Protein AF-A0A0V8JC96-F1 (afdb_monomer_lite)

Structure (mmCIF, N/CA/C/O backbone):
data_AF-A0A0V8JC96-F1
#
_entry.id   AF-A0A0V8JC96-F1
#
loop_
_atom_site.group_PDB
_atom_site.id
_atom_site.type_symbol
_atom_site.label_atom_id
_atom_site.label_alt_id
_atom_site.label_comp_id
_atom_site.label_asym_id
_atom_site.label_entity_id
_atom_site.label_seq_id
_atom_site.pdbx_PDB_ins_code
_atom_site.Cartn_x
_atom_site.Cartn_y
_atom_site.Cartn_z
_atom_site.occupancy
_atom_site.B_iso_or_equiv
_atom_site.auth_seq_id
_atom_site.auth_comp_id
_atom_site.auth_asym_id
_atom_site.auth_atom_id
_atom_site.pdbx_PDB_model_num
ATOM 1 N N . MET A 1 1 ? 12.498 26.882 25.831 1.00 54.94 1 MET A N 1
ATOM 2 C CA . MET A 1 1 ? 11.429 25.894 26.102 1.00 54.94 1 MET A CA 1
ATOM 3 C C . MET A 1 1 ? 10.979 25.300 24.778 1.00 54.94 1 MET A C 1
ATOM 5 O O . MET A 1 1 ? 10.431 26.021 23.954 1.00 54.94 1 MET A O 1
ATOM 9 N N . GLN A 1 2 ? 11.281 24.028 24.531 1.00 59.88 2 GLN A N 1
ATOM 10 C CA . GLN A 1 2 ? 10.902 23.341 23.298 1.00 59.88 2 GLN A CA 1
ATOM 11 C C . GLN A 1 2 ? 9.449 22.882 23.453 1.00 59.88 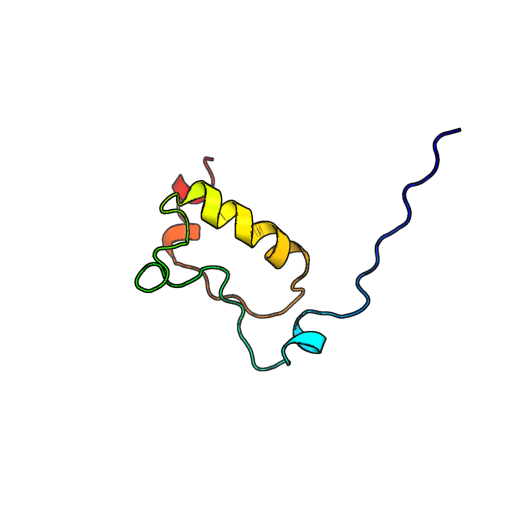2 GLN A C 1
ATOM 13 O O . GLN A 1 2 ? 9.152 22.068 24.323 1.00 59.88 2 GLN A O 1
ATOM 18 N N . LYS A 1 3 ? 8.522 23.475 22.692 1.00 64.81 3 LYS A N 1
ATOM 19 C CA . LYS A 1 3 ? 7.117 23.047 22.704 1.00 64.81 3 LYS A CA 1
ATOM 20 C C . LYS A 1 3 ? 7.058 21.620 22.156 1.00 64.81 3 LYS A C 1
ATOM 22 O O . LYS A 1 3 ? 7.543 21.379 21.050 1.00 64.81 3 LYS A O 1
ATOM 27 N N . SER A 1 4 ? 6.500 20.686 22.922 1.00 78.19 4 SER A N 1
ATOM 28 C CA . SER A 1 4 ? 6.228 19.337 22.431 1.00 78.19 4 SER A CA 1
ATOM 29 C C . SER A 1 4 ? 5.269 19.426 21.242 1.00 78.19 4 SER A C 1
ATOM 31 O O . SER A 1 4 ? 4.297 20.185 21.264 1.00 78.19 4 SER A O 1
ATOM 33 N N . LYS A 1 5 ? 5.566 18.692 20.164 1.00 80.44 5 LYS A N 1
ATOM 34 C CA . LYS A 1 5 ? 4.626 18.566 19.046 1.00 80.44 5 LYS A CA 1
ATOM 35 C C . LYS A 1 5 ? 3.388 17.805 19.540 1.00 80.44 5 LYS A C 1
ATOM 37 O O . LYS A 1 5 ? 3.556 16.803 20.236 1.00 80.44 5 LYS A O 1
ATOM 42 N N . PRO A 1 6 ? 2.169 18.257 19.203 1.00 79.38 6 PRO A N 1
ATOM 43 C CA . PRO A 1 6 ? 0.961 17.523 19.547 1.00 79.38 6 PRO A CA 1
ATOM 44 C C . PRO A 1 6 ? 0.982 16.142 18.884 1.00 79.38 6 PRO A C 1
ATOM 46 O O . PRO A 1 6 ? 1.399 16.005 17.732 1.00 79.38 6 PRO A O 1
ATOM 49 N N . ILE A 1 7 ? 0.541 15.125 19.623 1.00 81.88 7 ILE A N 1
ATOM 50 C CA . ILE A 1 7 ? 0.383 13.767 19.099 1.00 81.88 7 ILE A CA 1
ATOM 51 C C . ILE A 1 7 ? -0.809 13.788 18.140 1.00 81.88 7 ILE A C 1
ATOM 53 O O . ILE A 1 7 ? -1.928 14.106 18.541 1.00 81.88 7 ILE A O 1
ATOM 57 N N . ILE A 1 8 ? -0.563 13.474 16.869 1.00 76.94 8 ILE A N 1
ATOM 58 C CA . ILE A 1 8 ? -1.622 13.294 15.876 1.00 76.94 8 ILE A CA 1
ATOM 59 C C . ILE A 1 8 ? -2.112 11.854 16.005 1.00 76.94 8 ILE A C 1
ATOM 61 O O . ILE A 1 8 ? -1.361 10.923 15.727 1.00 76.94 8 ILE A O 1
ATOM 65 N N . VAL A 1 9 ? -3.361 11.679 16.434 1.00 76.88 9 VAL A N 1
ATOM 66 C CA . VAL A 1 9 ? -4.020 10.369 16.504 1.00 76.88 9 VAL A CA 1
ATOM 67 C C . VAL A 1 9 ? -5.090 10.321 15.410 1.00 76.88 9 VAL A C 1
ATOM 69 O O . VAL A 1 9 ? -5.962 11.197 15.398 1.00 76.88 9 VAL A O 1
ATOM 72 N N . PRO A 1 10 ? -5.042 9.356 14.474 1.00 75.44 10 PRO A N 1
ATOM 73 C CA . PRO A 1 10 ? -6.101 9.180 13.488 1.00 75.44 10 PRO A CA 1
ATOM 74 C C . PRO A 1 10 ? -7.439 8.927 14.186 1.00 75.44 10 PRO A C 1
ATOM 76 O O . PRO A 1 10 ? -7.522 8.109 15.098 1.00 75.44 10 PRO A O 1
ATOM 79 N N . ARG A 1 11 ? -8.490 9.636 13.764 1.00 85.31 11 ARG A N 1
ATOM 80 C CA . ARG A 1 11 ? -9.841 9.474 14.328 1.00 85.31 11 ARG A CA 1
ATOM 81 C C . ARG A 1 11 ? -10.612 8.302 13.713 1.00 85.31 11 ARG A C 1
ATOM 83 O O . ARG A 1 11 ? -11.553 7.829 14.334 1.00 85.31 11 ARG A O 1
ATOM 90 N N . TYR A 1 12 ? -10.207 7.875 12.519 1.00 84.19 12 TYR A N 1
ATOM 91 C CA . TYR A 1 12 ? -10.792 6.768 11.769 1.00 84.19 12 TYR A CA 1
ATOM 92 C C . TYR A 1 12 ? -9.678 5.975 11.085 1.00 84.19 12 TYR A C 1
ATOM 94 O O . TYR A 1 12 ? -8.686 6.547 10.624 1.00 84.19 12 TYR A O 1
ATOM 102 N N . THR A 1 13 ? -9.863 4.667 11.012 1.00 85.25 13 THR A N 1
ATOM 103 C CA . THR A 1 13 ? -9.087 3.725 10.210 1.00 85.25 13 THR A CA 1
ATOM 104 C C . THR A 1 13 ? -9.555 3.749 8.755 1.00 85.25 13 THR A C 1
ATOM 106 O O . THR A 1 13 ? -10.645 4.223 8.432 1.00 85.25 13 THR A O 1
ATOM 109 N N . PHE A 1 14 ? -8.747 3.200 7.849 1.00 85.62 14 PHE A N 1
ATOM 110 C CA . PHE A 1 14 ? -9.143 3.060 6.446 1.00 85.62 14 PHE A CA 1
ATOM 111 C C . PHE A 1 14 ? -10.395 2.193 6.275 1.00 85.62 14 PHE A C 1
ATOM 113 O O . PHE A 1 14 ? -11.276 2.557 5.499 1.00 85.62 14 PHE A O 1
ATOM 120 N N . SER A 1 15 ? -10.516 1.097 7.027 1.00 87.69 15 SER A N 1
ATOM 121 C CA . SER A 1 15 ? -11.695 0.225 6.978 1.00 87.69 15 SER A CA 1
ATOM 122 C C . SER A 1 15 ? -12.963 0.913 7.491 1.00 87.69 15 SER A C 1
ATOM 124 O O . SER A 1 15 ? -14.049 0.619 7.006 1.00 87.69 15 SER A O 1
ATOM 126 N N . GLU A 1 16 ? -12.853 1.867 8.421 1.00 87.81 16 GLU A N 1
ATOM 127 C CA . GLU A 1 16 ? -13.997 2.684 8.860 1.00 87.81 16 GLU A CA 1
ATOM 128 C C . GLU A 1 16 ? -14.435 3.711 7.804 1.00 87.81 16 GLU A C 1
ATOM 130 O O . GLU A 1 16 ? -15.602 4.093 7.774 1.00 87.81 16 GLU A O 1
ATOM 135 N N . ILE A 1 17 ? -13.523 4.153 6.931 1.00 88.25 17 ILE A N 1
ATOM 136 C CA . ILE A 1 17 ? -13.827 5.111 5.856 1.00 88.25 17 ILE A CA 1
ATOM 137 C C . ILE A 1 17 ? -14.380 4.398 4.617 1.00 88.25 17 ILE A C 1
ATOM 139 O O . ILE A 1 17 ? -15.352 4.861 4.023 1.00 88.25 17 ILE A O 1
ATOM 143 N N . TYR A 1 18 ? -13.748 3.296 4.207 1.00 86.88 18 TYR A N 1
ATOM 144 C CA . TYR A 1 18 ? -14.018 2.630 2.928 1.00 86.88 18 TYR A CA 1
ATOM 145 C C . TYR A 1 18 ? -14.790 1.311 3.064 1.00 86.88 18 TYR A C 1
ATOM 147 O O . TYR A 1 18 ? -15.277 0.786 2.065 1.00 86.88 18 TYR A O 1
ATOM 155 N N . GLY A 1 19 ? -14.938 0.790 4.282 1.00 87.88 19 GLY A N 1
ATOM 156 C CA . GLY A 1 19 ? -15.523 -0.519 4.558 1.00 87.88 19 GLY A CA 1
ATOM 157 C C . GLY A 1 19 ? -14.469 -1.628 4.714 1.00 87.88 19 GLY A C 1
ATOM 158 O O . GLY A 1 19 ? -13.317 -1.464 4.301 1.00 87.88 19 GLY A O 1
ATOM 159 N N . PRO A 1 20 ? -14.846 -2.767 5.324 1.00 87.62 20 PRO A N 1
ATOM 160 C CA . PRO A 1 20 ? -13.924 -3.866 5.622 1.00 87.62 20 PRO A CA 1
ATOM 161 C C . PRO A 1 20 ? -13.652 -4.796 4.429 1.00 87.62 20 PRO A C 1
ATOM 163 O O . PRO A 1 20 ? -12.648 -5.501 4.431 1.00 87.62 20 PRO A O 1
ATOM 166 N N . ASP A 1 21 ? -14.511 -4.792 3.408 1.00 89.62 21 ASP A N 1
ATOM 167 C CA . ASP A 1 21 ? -14.496 -5.781 2.316 1.00 89.62 21 ASP A CA 1
ATOM 168 C C . ASP A 1 21 ? -13.677 -5.334 1.095 1.00 89.62 21 ASP A C 1
ATOM 170 O O . ASP A 1 21 ? -13.870 -5.820 -0.023 1.00 89.62 21 ASP A O 1
ATOM 174 N N . LEU A 1 22 ? -12.773 -4.372 1.287 1.00 85.88 22 LEU A N 1
ATOM 175 C CA . LEU A 1 22 ? -11.956 -3.803 0.224 1.00 85.88 22 LEU A CA 1
ATOM 176 C C . LEU A 1 22 ? -10.477 -4.111 0.417 1.00 85.88 22 LEU A C 1
ATOM 178 O O . LEU A 1 22 ? -9.957 -4.205 1.527 1.00 85.88 22 LEU A O 1
ATOM 182 N N . ILE A 1 23 ? -9.794 -4.224 -0.717 1.00 85.31 23 ILE A N 1
ATOM 183 C CA . ILE A 1 23 ? -8.353 -4.417 -0.795 1.00 85.31 23 ILE A CA 1
ATOM 184 C C . ILE A 1 23 ? -7.741 -3.124 -1.317 1.00 85.31 23 ILE A C 1
ATOM 186 O O . ILE A 1 23 ? -8.164 -2.592 -2.348 1.00 85.31 23 ILE A O 1
ATOM 190 N N . PHE A 1 24 ? -6.729 -2.621 -0.622 1.00 84.06 24 PHE A N 1
ATOM 191 C CA . PHE A 1 24 ? -6.001 -1.446 -1.055 1.00 84.06 24 PHE A CA 1
ATOM 192 C C . PHE A 1 24 ? -5.122 -1.786 -2.260 1.00 84.06 24 PHE A C 1
ATOM 194 O O . PHE A 1 24 ? -4.288 -2.693 -2.224 1.00 84.06 24 PHE A O 1
ATOM 201 N N . ASN A 1 25 ? -5.298 -1.032 -3.340 1.00 83.19 25 ASN A N 1
ATOM 202 C CA . ASN A 1 25 ? -4.392 -1.049 -4.476 1.00 83.19 25 ASN A CA 1
ATOM 203 C C . ASN A 1 25 ? -3.643 0.291 -4.504 1.00 83.19 25 ASN A C 1
ATOM 205 O O . ASN A 1 25 ? -4.232 1.295 -4.909 1.00 83.19 25 ASN A O 1
ATOM 209 N N . PRO A 1 26 ? -2.361 0.326 -4.103 1.00 73.38 26 PRO A N 1
ATOM 210 C CA . PRO A 1 26 ? -1.593 1.558 -4.042 1.00 73.38 26 PRO A CA 1
ATOM 211 C C . PRO A 1 26 ? -1.368 2.179 -5.420 1.00 73.38 26 PRO A C 1
ATOM 213 O O . PRO A 1 26 ? -0.947 3.318 -5.491 1.00 73.38 26 PRO A O 1
ATOM 216 N N . ARG A 1 27 ? -1.631 1.504 -6.545 1.00 71.75 27 ARG A N 1
ATOM 217 C CA . ARG A 1 27 ? -1.287 2.045 -7.867 1.00 71.75 27 ARG A CA 1
ATOM 218 C C . ARG A 1 27 ? -2.533 2.329 -8.706 1.00 71.75 27 ARG A C 1
ATOM 220 O O . ARG A 1 27 ? -3.303 1.410 -8.994 1.00 71.75 27 ARG A O 1
ATOM 227 N N . PRO A 1 28 ? -2.715 3.566 -9.195 1.00 57.06 28 PRO A N 1
ATOM 228 C CA . PRO A 1 28 ? -3.692 3.822 -10.239 1.00 57.06 28 PRO A CA 1
ATOM 229 C C . PRO A 1 28 ? -3.274 3.096 -11.526 1.00 57.06 28 PRO A C 1
ATOM 231 O O . PRO A 1 28 ? -2.094 3.019 -11.867 1.00 57.06 28 PRO A O 1
ATOM 234 N N . SER A 1 29 ? -4.248 2.551 -12.260 1.00 55.41 29 SER A N 1
ATOM 235 C CA . SER A 1 29 ? -4.000 1.878 -13.541 1.00 55.41 29 SER A CA 1
ATOM 236 C C . SER A 1 29 ? -3.326 2.835 -14.535 1.00 55.41 29 SER A C 1
ATOM 238 O O . SER A 1 29 ? -3.958 3.791 -14.995 1.00 55.41 29 SER A O 1
ATOM 240 N N . PHE A 1 30 ? -2.091 2.516 -14.936 1.00 54.50 30 PHE A N 1
ATOM 241 C C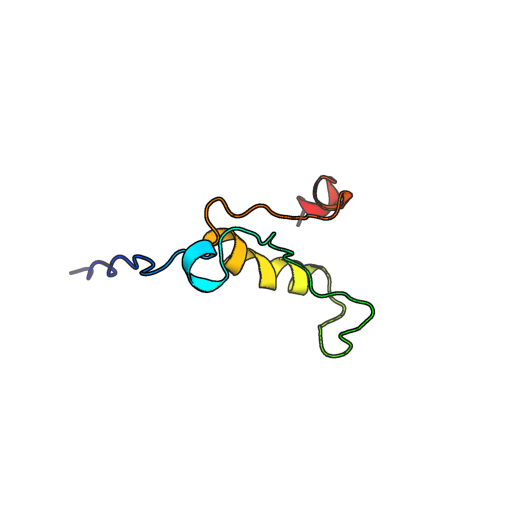A . PHE A 1 30 ? -1.303 3.233 -15.950 1.00 54.50 30 PHE A CA 1
ATOM 242 C C . PHE A 1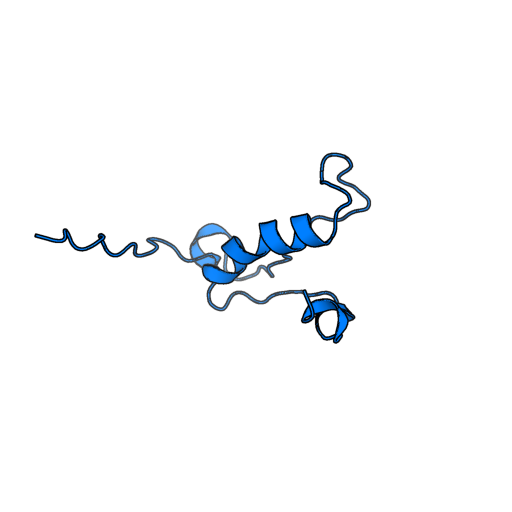 30 ? -2.026 3.393 -17.286 1.00 54.50 30 PHE A C 1
ATOM 244 O O . PHE A 1 30 ? -1.956 4.442 -17.916 1.00 54.50 30 PHE A O 1
ATOM 251 N N . ALA A 1 31 ? -2.775 2.366 -17.694 1.00 56.16 31 ALA A N 1
ATOM 252 C CA . ALA A 1 31 ? -3.423 2.328 -19.001 1.00 56.16 31 ALA A CA 1
ATOM 253 C C . ALA A 1 31 ? -4.531 3.385 -19.183 1.00 56.16 31 ALA A C 1
ATOM 255 O O . ALA A 1 31 ? -4.894 3.697 -20.313 1.00 56.16 31 ALA A O 1
ATOM 256 N N . HIS A 1 32 ? -5.060 3.953 -18.093 1.00 52.59 32 HIS A N 1
ATOM 257 C CA . HIS A 1 32 ? -6.291 4.751 -18.130 1.00 52.59 32 HIS A CA 1
ATOM 258 C C . HIS A 1 32 ? -6.129 6.185 -17.608 1.00 52.59 32 HIS A C 1
ATOM 260 O O . HIS A 1 32 ? -7.037 6.994 -17.775 1.00 52.59 32 HIS A O 1
ATOM 266 N N . ASN A 1 33 ? -4.981 6.542 -17.021 1.00 59.50 33 ASN A N 1
ATOM 267 C CA . ASN A 1 33 ? -4.809 7.819 -16.328 1.00 59.50 33 ASN A CA 1
ATOM 268 C C . ASN A 1 33 ? -3.634 8.628 -16.887 1.00 59.50 33 ASN A C 1
ATOM 270 O O . ASN A 1 33 ? -2.602 8.775 -16.242 1.00 59.50 33 ASN A O 1
ATOM 274 N N . LYS A 1 34 ? -3.805 9.201 -18.086 1.00 65.38 34 LYS A N 1
ATOM 275 C CA . LYS A 1 34 ? -2.770 10.005 -18.777 1.00 65.38 34 LYS A CA 1
ATOM 276 C C . LYS A 1 34 ? -2.308 11.261 -18.015 1.00 65.38 34 LYS A C 1
ATOM 278 O O . LYS A 1 34 ? -1.317 11.870 -18.395 1.00 65.38 34 LYS A O 1
ATOM 283 N N . TRP A 1 35 ? -3.038 11.669 -16.977 1.00 67.06 35 TRP A N 1
ATOM 284 C CA . TRP A 1 35 ? -2.697 12.792 -16.097 1.00 67.06 35 TRP A CA 1
ATOM 285 C C . TRP A 1 35 ? -1.725 12.400 -14.974 1.00 67.06 35 TRP A C 1
ATOM 287 O O . TRP A 1 35 ? -1.199 13.268 -14.279 1.00 67.06 35 TRP A O 1
ATOM 297 N N . ILE A 1 36 ? -1.487 11.101 -14.784 1.00 65.12 36 ILE A N 1
ATOM 298 C CA . ILE A 1 36 ? -0.583 10.577 -13.768 1.00 65.12 36 ILE A CA 1
ATOM 299 C C . ILE A 1 36 ? 0.833 10.562 -14.348 1.00 65.12 36 ILE A C 1
ATOM 301 O O . ILE A 1 36 ? 1.021 10.029 -15.442 1.00 65.12 36 ILE A O 1
ATOM 305 N N . PRO A 1 37 ? 1.832 11.154 -13.663 1.00 67.69 37 PRO A N 1
ATOM 306 C CA . PRO A 1 37 ? 3.195 11.210 -14.176 1.00 67.69 37 PRO A CA 1
ATOM 307 C C . PRO A 1 37 ? 3.729 9.820 -14.524 1.00 67.69 37 PRO A C 1
ATOM 309 O O . PRO A 1 37 ? 3.709 8.935 -13.673 1.00 67.69 37 PRO A O 1
ATOM 312 N N . ASP A 1 38 ? 4.296 9.650 -15.718 1.00 69.75 38 ASP A N 1
ATOM 313 C CA . ASP A 1 38 ? 4.951 8.402 -16.149 1.00 69.75 38 ASP A CA 1
ATOM 314 C C . ASP A 1 38 ? 6.362 8.257 -15.540 1.00 69.75 38 ASP A C 1
ATOM 316 O O . ASP A 1 38 ? 7.364 8.015 -16.205 1.00 69.75 38 ASP A O 1
ATOM 320 N N . CYS A 1 39 ? 6.467 8.527 -14.239 1.00 70.94 39 CYS A N 1
ATOM 321 C CA . CYS A 1 39 ? 7.701 8.451 -13.475 1.00 70.94 39 CYS A CA 1
ATOM 322 C C . CYS A 1 39 ? 7.486 7.469 -12.319 1.00 70.94 39 CYS A C 1
ATOM 324 O O . CYS A 1 39 ? 6.923 7.866 -11.295 1.00 70.94 39 CYS A O 1
ATOM 326 N N . PRO A 1 40 ? 7.941 6.209 -12.447 1.00 67.44 40 PRO A N 1
ATOM 327 C CA . PRO A 1 40 ? 7.715 5.165 -11.448 1.00 67.44 40 PRO A CA 1
ATOM 328 C C . PRO A 1 40 ? 8.100 5.583 -10.024 1.00 67.44 40 PRO A C 1
ATOM 330 O O . PRO A 1 40 ? 7.313 5.376 -9.108 1.00 67.44 40 PRO A O 1
ATOM 333 N N . VAL A 1 41 ? 9.231 6.283 -9.869 1.00 68.25 41 VAL A N 1
ATOM 334 C CA . VAL A 1 41 ? 9.725 6.789 -8.576 1.00 68.25 41 VAL A CA 1
ATOM 335 C C . VAL A 1 41 ? 8.738 7.759 -7.927 1.00 68.25 41 VAL A C 1
ATOM 337 O O . VAL A 1 41 ? 8.422 7.624 -6.750 1.00 68.25 41 VAL A O 1
ATOM 340 N N . LYS A 1 42 ? 8.207 8.730 -8.685 1.00 66.69 42 LYS A N 1
ATOM 341 C CA . LYS A 1 42 ? 7.213 9.679 -8.154 1.00 66.69 42 LYS A CA 1
ATOM 342 C C . LYS A 1 42 ? 5.926 8.969 -7.759 1.00 66.69 42 LYS A C 1
ATOM 344 O O . LYS A 1 42 ? 5.301 9.352 -6.777 1.00 66.69 42 LYS A O 1
ATOM 349 N N . LEU A 1 43 ? 5.536 7.950 -8.516 1.00 68.00 43 LEU A N 1
ATOM 350 C CA . LEU A 1 43 ? 4.324 7.193 -8.242 1.00 68.00 43 LEU A CA 1
ATOM 351 C C . LEU A 1 43 ? 4.455 6.316 -7.010 1.00 68.00 43 LEU A C 1
ATOM 353 O O . LEU A 1 43 ? 3.521 6.284 -6.225 1.00 68.00 43 LEU A O 1
ATOM 357 N N . ASP A 1 44 ? 5.594 5.667 -6.791 1.00 66.81 44 ASP A N 1
ATOM 358 C CA . ASP A 1 44 ? 5.816 4.905 -5.559 1.00 66.81 44 ASP A CA 1
ATOM 359 C C . ASP A 1 44 ? 5.777 5.835 -4.336 1.00 66.81 44 ASP A C 1
ATOM 361 O O . ASP A 1 44 ? 5.089 5.554 -3.350 1.00 66.81 44 ASP A O 1
ATOM 365 N N . LEU A 1 45 ? 6.384 7.019 -4.453 1.00 65.50 45 LEU A N 1
ATOM 366 C CA . LEU A 1 45 ? 6.413 8.034 -3.397 1.00 65.50 45 LEU A CA 1
ATOM 367 C C . LEU A 1 45 ? 5.017 8.559 -3.014 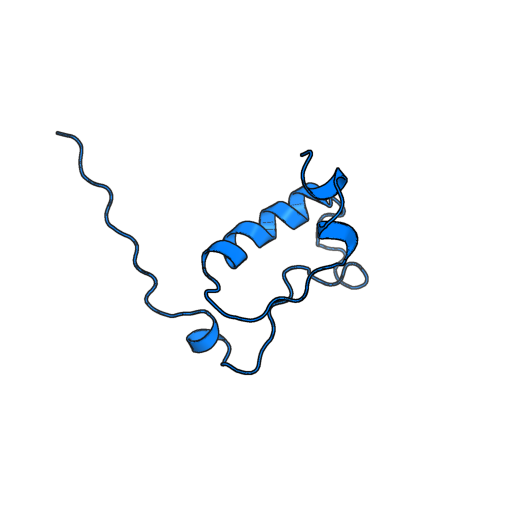1.00 65.50 45 LEU A C 1
ATOM 369 O O . LEU A 1 45 ? 4.754 8.795 -1.835 1.00 65.50 45 LEU A O 1
ATOM 373 N N . LEU A 1 46 ? 4.099 8.698 -3.978 1.00 66.94 46 LEU A N 1
ATOM 374 C CA . LEU A 1 46 ? 2.721 9.152 -3.726 1.00 66.94 46 LEU A CA 1
ATOM 375 C C . LEU A 1 46 ? 1.879 8.147 -2.925 1.00 66.94 46 LEU A C 1
ATOM 377 O O . LEU A 1 46 ? 0.846 8.524 -2.377 1.00 66.94 46 LEU A O 1
ATOM 381 N N . THR A 1 47 ? 2.319 6.893 -2.835 1.00 68.88 47 THR A N 1
ATOM 382 C CA . THR A 1 47 ? 1.542 5.798 -2.232 1.00 68.88 47 THR A CA 1
ATOM 383 C C . THR A 1 47 ? 2.016 5.459 -0.826 1.00 68.88 47 THR A C 1
ATOM 385 O O . THR A 1 47 ? 1.242 4.961 -0.008 1.00 68.88 47 THR A O 1
ATOM 388 N N . GLY A 1 48 ? 3.264 5.810 -0.497 1.00 69.44 48 GLY A N 1
ATOM 389 C CA . GLY A 1 48 ? 3.859 5.545 0.813 1.00 69.44 48 GLY A CA 1
ATOM 390 C C . GLY A 1 48 ? 3.109 6.198 1.978 1.00 69.44 48 GLY A C 1
ATOM 391 O O . GLY A 1 48 ? 3.000 5.607 3.050 1.00 69.44 48 GLY A O 1
ATOM 392 N N . SER A 1 49 ? 2.530 7.386 1.775 1.00 70.44 49 SER A N 1
ATOM 393 C CA . SER A 1 49 ? 1.745 8.062 2.817 1.00 70.44 49 SER A CA 1
ATOM 394 C C . SER A 1 49 ? 0.466 7.304 3.175 1.00 70.44 49 SER A C 1
ATOM 396 O O . SER A 1 49 ? 0.099 7.274 4.344 1.00 70.44 49 SER A O 1
ATOM 398 N N . GLN A 1 50 ? -0.185 6.663 2.200 1.00 78.19 50 GLN A N 1
ATOM 399 C CA . GLN A 1 50 ? -1.397 5.865 2.408 1.00 78.19 50 GLN A CA 1
ATOM 400 C C . GLN A 1 50 ? -1.067 4.549 3.121 1.00 78.19 50 GLN A C 1
ATOM 402 O O . GLN A 1 50 ? -1.758 4.178 4.067 1.00 78.19 50 GLN A O 1
ATOM 407 N N . PHE A 1 51 ? 0.044 3.904 2.748 1.00 77.88 51 PHE A N 1
ATOM 408 C CA . PHE A 1 51 ? 0.559 2.722 3.449 1.00 77.88 51 PHE A CA 1
ATOM 409 C C . PHE A 1 51 ? 0.812 2.970 4.938 1.00 77.88 51 PHE A C 1
ATOM 411 O O . PHE A 1 51 ? 0.537 2.105 5.763 1.00 77.88 51 PHE A O 1
ATOM 418 N N . ALA A 1 52 ? 1.298 4.158 5.303 1.00 76.69 52 ALA A N 1
ATOM 419 C CA . ALA A 1 52 ? 1.591 4.487 6.697 1.00 76.69 52 ALA A CA 1
ATOM 420 C C . ALA A 1 52 ? 0.343 4.542 7.598 1.00 76.69 52 ALA A C 1
ATOM 422 O O . ALA A 1 52 ? 0.470 4.478 8.819 1.00 76.69 52 ALA A O 1
ATOM 423 N N . VAL A 1 53 ? -0.853 4.688 7.020 1.00 78.56 53 VAL A N 1
ATOM 424 C CA . VAL A 1 53 ? -2.098 4.934 7.768 1.00 78.56 53 VAL A CA 1
ATOM 425 C C . VAL A 1 53 ? -3.199 3.903 7.506 1.00 78.56 53 VAL A C 1
ATOM 427 O O . VAL A 1 53 ? -4.265 3.988 8.112 1.00 78.56 53 VAL A O 1
ATOM 430 N N . MET A 1 54 ? -2.967 2.921 6.632 1.00 82.44 54 MET A N 1
ATOM 431 C CA . MET A 1 54 ? -4.007 1.971 6.222 1.00 82.44 54 MET A CA 1
ATOM 432 C C . MET A 1 54 ? -4.279 0.825 7.215 1.00 82.44 54 MET A C 1
ATOM 434 O O . MET A 1 54 ? -5.284 0.129 7.079 1.00 82.44 54 MET A O 1
ATOM 438 N N . GLY A 1 55 ? -3.427 0.642 8.229 1.00 84.50 55 GLY A N 1
ATOM 439 C CA . GLY A 1 55 ? -3.598 -0.397 9.250 1.00 84.50 55 GLY A CA 1
ATOM 440 C C . GLY A 1 55 ? -3.488 -1.813 8.677 1.00 84.50 55 GLY A C 1
ATOM 441 O O . GLY A 1 55 ? -2.576 -2.095 7.906 1.00 84.50 55 GLY A O 1
ATOM 442 N N . GLU A 1 56 ? -4.418 -2.697 9.050 1.00 85.31 56 GLU A N 1
ATOM 443 C CA . GLU A 1 56 ? -4.435 -4.107 8.618 1.00 85.31 56 GLU A CA 1
ATOM 444 C C . GLU A 1 56 ? -5.212 -4.359 7.314 1.00 85.31 56 GLU A C 1
ATOM 446 O O . GLU A 1 56 ? -5.494 -5.505 6.965 1.00 85.31 56 GLU A O 1
ATOM 451 N N . MET A 1 57 ? -5.589 -3.307 6.579 1.00 88.94 57 MET A N 1
ATOM 452 C CA . MET A 1 57 ? -6.284 -3.478 5.304 1.00 88.94 57 MET A CA 1
ATOM 453 C C . MET A 1 57 ? -5.402 -4.285 4.323 1.00 88.94 57 MET A C 1
ATOM 455 O O . MET A 1 57 ? -4.226 -3.959 4.149 1.00 88.94 57 MET A O 1
ATOM 459 N N . PRO A 1 58 ? -5.927 -5.336 3.665 1.00 88.06 58 PRO A N 1
ATOM 460 C CA . PRO A 1 58 ? -5.140 -6.116 2.717 1.00 88.06 58 PRO A CA 1
ATOM 461 C C . PRO A 1 58 ? -4.648 -5.255 1.552 1.00 88.06 58 PRO A C 1
ATOM 463 O O . PRO A 1 58 ? -5.352 -4.349 1.103 1.00 88.06 58 PRO A O 1
ATOM 466 N N . VAL A 1 59 ? -3.464 -5.566 1.023 1.00 85.50 59 VAL A N 1
ATOM 467 C CA . VAL A 1 59 ? -2.845 -4.829 -0.088 1.00 85.50 59 VAL A CA 1
ATOM 468 C C . VAL A 1 59 ? -2.578 -5.756 -1.266 1.00 85.50 59 VAL A C 1
ATOM 470 O O . VAL A 1 59 ? -2.016 -6.838 -1.095 1.00 85.50 59 VAL A O 1
ATOM 473 N N . ILE A 1 60 ? -2.895 -5.304 -2.480 1.00 84.56 60 ILE A N 1
ATOM 474 C CA . ILE A 1 60 ? -2.370 -5.906 -3.712 1.00 84.56 60 ILE A CA 1
ATOM 475 C C . ILE A 1 60 ? -1.131 -5.135 -4.152 1.00 84.56 60 ILE A C 1
ATOM 477 O O . ILE A 1 60 ? -1.196 -3.944 -4.439 1.00 84.56 60 ILE A O 1
ATOM 481 N N . CYS A 1 61 ? -0.011 -5.840 -4.279 1.00 77.38 61 CYS A N 1
ATOM 482 C CA . CYS A 1 61 ? 1.225 -5.290 -4.824 1.00 77.38 61 CYS A CA 1
ATOM 483 C C . CYS A 1 61 ? 1.655 -6.051 -6.079 1.00 77.38 61 CYS A C 1
ATOM 485 O O . CYS A 1 61 ? 1.428 -7.255 -6.212 1.00 77.38 61 CYS A O 1
ATOM 487 N N . SER A 1 62 ? 2.335 -5.354 -6.992 1.00 75.75 62 SER A N 1
ATOM 488 C CA . SER A 1 62 ? 3.023 -6.010 -8.108 1.00 75.75 62 SER A CA 1
ATOM 489 C C . SER A 1 62 ? 4.118 -6.932 -7.576 1.00 75.75 62 SER A C 1
ATOM 491 O O . SER A 1 62 ? 4.883 -6.530 -6.706 1.00 75.75 62 SER A O 1
ATOM 493 N N . ARG A 1 63 ? 4.290 -8.123 -8.163 1.00 76.31 63 ARG A N 1
ATOM 494 C CA . ARG A 1 63 ? 5.411 -9.025 -7.832 1.00 76.31 63 ARG A CA 1
ATOM 495 C C . ARG A 1 63 ? 6.779 -8.341 -7.971 1.00 76.31 63 ARG A C 1
ATOM 497 O O . ARG A 1 63 ? 7.712 -8.694 -7.266 1.00 76.31 63 ARG A O 1
ATOM 504 N N . SER A 1 64 ? 6.902 -7.343 -8.847 1.00 70.19 64 SER A N 1
ATOM 505 C CA . SER A 1 64 ? 8.152 -6.600 -9.049 1.00 70.19 64 SER A CA 1
ATOM 506 C C . SER A 1 64 ? 8.643 -5.848 -7.805 1.00 70.19 64 SER A C 1
ATOM 508 O O . SER A 1 64 ? 9.836 -5.563 -7.723 1.00 70.19 64 SER A O 1
ATOM 510 N N . VAL A 1 65 ? 7.777 -5.550 -6.825 1.00 71.31 65 VAL A N 1
ATOM 511 C CA . VAL A 1 65 ? 8.188 -4.854 -5.589 1.00 71.31 65 VAL A CA 1
ATOM 512 C C . VAL A 1 65 ? 9.114 -5.699 -4.712 1.00 71.31 65 VAL A C 1
ATOM 514 O O . VAL A 1 65 ? 9.811 -5.159 -3.867 1.00 71.31 65 VAL A O 1
ATOM 517 N N . THR A 1 66 ? 9.158 -7.021 -4.913 1.00 76.00 66 THR A N 1
ATOM 518 C CA . THR A 1 66 ? 10.071 -7.917 -4.184 1.00 76.00 66 THR A CA 1
ATOM 519 C C . THR A 1 66 ? 11.444 -8.028 -4.853 1.00 76.00 66 THR A C 1
ATOM 521 O O . THR A 1 66 ? 12.248 -8.874 -4.466 1.00 76.00 66 THR A O 1
ATOM 524 N N . THR A 1 67 ? 11.702 -7.263 -5.918 1.00 76.56 67 THR A N 1
ATOM 525 C CA . THR A 1 67 ? 12.982 -7.297 -6.634 1.00 76.56 67 THR A CA 1
ATOM 526 C C . THR A 1 67 ? 13.976 -6.329 -6.008 1.00 76.56 67 THR A C 1
ATOM 528 O O . THR A 1 67 ? 13.599 -5.290 -5.477 1.00 76.56 67 THR A O 1
ATOM 531 N N . ARG A 1 68 ? 15.269 -6.639 -6.134 1.00 77.94 68 ARG A N 1
ATOM 532 C CA . ARG A 1 68 ? 16.356 -5.800 -5.611 1.00 77.94 68 ARG A CA 1
ATOM 533 C C . ARG A 1 68 ? 16.329 -4.365 -6.163 1.00 77.94 68 ARG A C 1
ATOM 535 O O . ARG A 1 68 ? 16.584 -3.413 -5.443 1.00 77.94 68 ARG A O 1
ATOM 542 N N . GLN A 1 69 ? 15.926 -4.201 -7.423 1.00 71.12 69 GLN A N 1
ATOM 543 C CA . GLN A 1 69 ? 15.763 -2.883 -8.048 1.00 71.12 69 GLN A CA 1
ATOM 544 C C . GLN A 1 69 ? 14.728 -1.997 -7.339 1.00 71.12 69 GLN A C 1
ATOM 546 O O . GLN A 1 69 ? 14.860 -0.781 -7.383 1.00 71.12 69 GLN A O 1
ATOM 551 N N . ALA A 1 70 ? 13.714 -2.581 -6.692 1.00 63.78 70 ALA A N 1
ATOM 552 C CA . ALA A 1 70 ? 12.689 -1.824 -5.976 1.00 63.78 70 ALA A CA 1
ATOM 553 C C . ALA A 1 70 ? 13.166 -1.295 -4.609 1.00 63.78 70 ALA A C 1
ATOM 555 O O . ALA A 1 70 ? 12.540 -0.387 -4.070 1.00 63.78 70 ALA A O 1
ATOM 556 N N . THR A 1 71 ? 14.249 -1.848 -4.049 1.00 65.75 71 THR A N 1
ATOM 557 C CA . THR A 1 71 ? 14.789 -1.470 -2.729 1.00 65.75 71 THR A CA 1
ATOM 558 C C . THR A 1 71 ? 16.076 -0.649 -2.790 1.00 65.75 71 THR A C 1
ATOM 560 O O . THR A 1 71 ? 16.462 -0.080 -1.777 1.00 65.75 71 THR A O 1
ATOM 563 N N . ASP A 1 72 ? 16.743 -0.601 -3.945 1.00 70.06 72 ASP A N 1
ATOM 564 C CA . ASP A 1 72 ? 18.062 0.031 -4.123 1.00 70.06 72 ASP A CA 1
ATOM 565 C C . ASP A 1 72 ? 17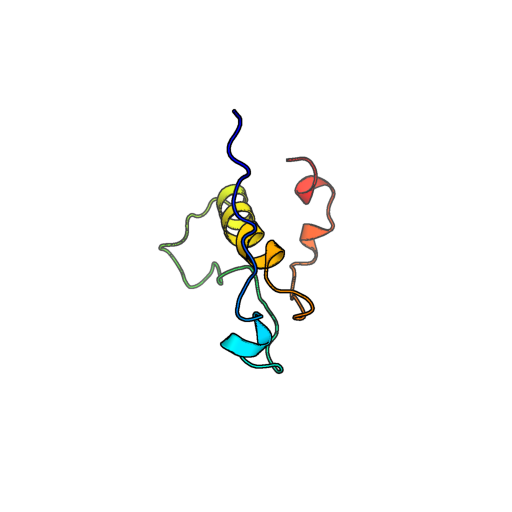.979 1.537 -4.491 1.00 70.06 72 ASP A C 1
ATOM 567 O O . ASP A 1 72 ? 18.954 2.102 -4.992 1.00 70.06 72 ASP A O 1
ATOM 571 N N . LEU A 1 73 ? 16.822 2.181 -4.276 1.00 56.34 73 LEU A N 1
ATOM 572 C CA . LEU A 1 73 ? 16.591 3.616 -4.519 1.00 56.34 73 LEU A CA 1
ATOM 573 C C . LEU A 1 73 ? 16.991 4.496 -3.328 1.00 56.34 73 LEU A C 1
ATOM 575 O O . LEU A 1 73 ? 16.634 4.146 -2.182 1.00 56.34 73 LEU A O 1
#

Organism: NCBI:txid1017270

Radius of gyration: 15.94 Å; chains: 1; bounding box: 34×35×45 Å

Foldseek 3Di:
DDDDDDDDDDPDAPCRVPNQPDEDELADDPVPCPVDDPPVVVSVVSRVVVVVGNPPHHYDDDPCCPDPVVVPD

InterPro domains:
  IPR060120 L-aspartate--L-methionine ligase, N-terminal domain [PF27267] (13-73)

Secondary structure (DSSP, 8-state):
--PPPPP---SS-HHHHH-TT--B--S--TTT-TTS-S-HHHHHHHHHHHHTT-TT--B---GGGGSHHH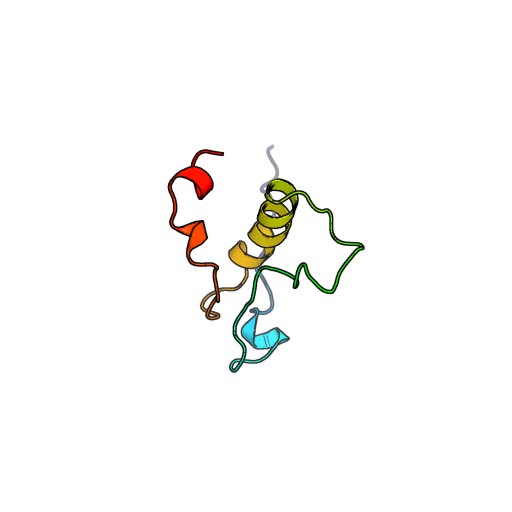H--

Sequence (73 aa):
MQKSKPIIVPRYTFSEIYGPDLIFNPRPSFAHNKWIPDCPVKLDLLTGSQFAVMGEMPVICSRSVTTRQATDL

pLDDT: mean 74.34, std 10.07, range [52.59, 89.62]